Protein AF-A0A2V2EPL1-F1 (afdb_monomer_lite)

Secondary structure (DSSP, 8-state):
--HHHHHHHHHHHHHHHHHHHHHHHHS-S-HHHHTS-EEEEEEEEEETTEEEEEEEEEEES---SSS--EEEETTEEEEEEEEETTEEPS-EEEEEESSEEEEEEEETTEEEEEEEEEEE-TTT--EEEEEEEEETTS-EEEEEEEE-

pLDDT: mean 78.73, std 15.81, range [44.53, 96.88]

Foldseek 3Di:
DPVVVVVVVVVVVVVVVVVVVVCVVVPPPPPQVVVVFFKWKDAQDDFPPDTFGMKIKGKAQDDDPPDAQWDDDPNGTIHIWIATPNRTFPHWAWDDDDQKTWIWGDDPNFIKIKIWGWDADPVPRFIKIFMKIHGVVGGIDTDIIGTD

Structure (mmCIF, N/CA/C/O backbone):
data_AF-A0A2V2EPL1-F1
#
_entry.id   AF-A0A2V2EPL1-F1
#
loop_
_atom_site.group_PDB
_atom_site.id
_atom_site.type_symbol
_atom_site.label_atom_id
_atom_site.label_alt_id
_atom_site.label_comp_id
_atom_site.label_asym_id
_atom_site.label_entity_id
_atom_site.label_seq_id
_atom_site.pdbx_PDB_ins_code
_atom_site.Cartn_x
_atom_site.Cartn_y
_atom_site.Cartn_z
_atom_site.occupancy
_atom_site.B_iso_or_equiv
_atom_site.auth_seq_id
_atom_site.auth_comp_id
_atom_site.auth_asym_id
_atom_site.auth_atom_id
_atom_site.pdbx_PDB_model_num
ATOM 1 N N . MET A 1 1 ? -29.013 -9.975 64.234 1.00 47.03 1 MET A N 1
ATOM 2 C CA . MET A 1 1 ? -29.009 -10.992 63.153 1.00 47.03 1 MET A CA 1
ATOM 3 C C . MET A 1 1 ? -28.785 -10.323 61.784 1.00 47.03 1 MET A C 1
ATOM 5 O O . MET A 1 1 ? -29.483 -10.616 60.829 1.00 47.03 1 MET A O 1
ATOM 9 N N . THR A 1 2 ? -27.817 -9.403 61.682 1.00 49.34 2 THR A N 1
ATOM 10 C CA . THR A 1 2 ? -27.674 -8.451 60.553 1.00 49.34 2 THR A CA 1
ATOM 11 C C . THR A 1 2 ? -26.305 -8.515 59.863 1.00 49.34 2 THR A C 1
ATOM 13 O O . THR A 1 2 ? -26.148 -8.047 58.742 1.00 49.34 2 THR A O 1
ATOM 16 N N . THR A 1 3 ? -25.316 -9.173 60.474 1.00 53.31 3 THR A N 1
ATOM 17 C CA . THR A 1 3 ? -23.923 -9.213 59.992 1.00 53.31 3 THR A CA 1
ATOM 18 C C . THR A 1 3 ? -23.697 -10.135 58.790 1.00 53.31 3 THR A C 1
ATOM 20 O O . THR A 1 3 ? -22.770 -9.918 58.014 1.00 53.31 3 THR A O 1
ATOM 23 N N . LYS A 1 4 ? -24.545 -11.155 58.591 1.00 52.12 4 LYS A N 1
ATOM 24 C CA . LYS A 1 4 ? -24.440 -12.073 57.439 1.00 52.12 4 LYS A CA 1
ATOM 25 C C . LYS A 1 4 ? -24.937 -11.462 56.125 1.00 52.12 4 LYS A C 1
ATOM 27 O O . LYS A 1 4 ? -24.502 -11.913 55.070 1.00 52.12 4 LYS A O 1
ATOM 32 N N . LEU A 1 5 ? -25.835 -10.474 56.180 1.00 50.19 5 LEU A N 1
ATOM 33 C CA . LEU A 1 5 ? -26.425 -9.869 54.983 1.00 50.19 5 LEU A CA 1
ATOM 34 C C . LEU A 1 5 ? -25.468 -8.850 54.342 1.00 50.19 5 LEU A C 1
ATOM 36 O O . LEU A 1 5 ? -25.296 -8.875 53.129 1.00 50.19 5 LEU A O 1
ATOM 40 N N . HIS A 1 6 ? -24.778 -8.037 55.154 1.00 54.12 6 HIS A N 1
ATOM 41 C CA . HIS A 1 6 ? -23.769 -7.083 54.668 1.00 54.12 6 HIS A CA 1
ATOM 42 C C . HIS A 1 6 ? -22.579 -7.782 53.995 1.00 54.12 6 HIS A C 1
ATOM 44 O O . HIS A 1 6 ? -22.271 -7.474 52.854 1.00 54.12 6 HIS A O 1
ATOM 50 N N . LYS A 1 7 ? -22.019 -8.839 54.607 1.00 56.53 7 LYS A N 1
ATOM 51 C CA . LYS A 1 7 ? -20.905 -9.599 54.001 1.00 56.53 7 LYS A CA 1
ATOM 52 C C . LYS A 1 7 ? -21.220 -10.187 52.620 1.00 56.53 7 LYS A C 1
ATOM 54 O O . LYS A 1 7 ? -20.322 -10.310 51.793 1.00 56.53 7 LYS A O 1
ATOM 59 N N . LYS A 1 8 ? -22.475 -10.590 52.377 1.00 57.38 8 LYS A N 1
ATOM 60 C CA . LYS A 1 8 ? -22.899 -11.106 51.066 1.00 57.38 8 LYS A CA 1
ATOM 61 C C . LYS A 1 8 ? -23.027 -9.989 50.032 1.00 57.38 8 LYS A C 1
ATOM 63 O O . LYS A 1 8 ? -22.656 -10.209 48.886 1.00 57.38 8 LYS A O 1
ATOM 68 N N . LEU A 1 9 ? -23.521 -8.820 50.441 1.00 57.47 9 LEU A N 1
ATOM 69 C CA . LEU A 1 9 ? -23.645 -7.651 49.573 1.00 57.47 9 LEU A CA 1
ATOM 70 C C . LEU A 1 9 ? -22.262 -7.128 49.151 1.00 57.47 9 LEU A C 1
ATOM 72 O O . LEU A 1 9 ? -22.045 -6.878 47.969 1.00 57.47 9 LEU A O 1
ATOM 76 N N . ASP A 1 10 ? -21.312 -7.090 50.089 1.00 61.72 10 ASP A N 1
ATOM 77 C CA . ASP A 1 10 ? -19.928 -6.674 49.831 1.00 61.72 10 ASP A CA 1
ATOM 78 C C . ASP A 1 10 ? -19.204 -7.643 48.881 1.00 61.72 10 ASP A C 1
ATOM 80 O O . ASP A 1 10 ? -18.504 -7.214 47.967 1.00 61.72 10 ASP A O 1
ATOM 84 N N . CYS A 1 11 ? -19.412 -8.960 49.030 1.00 65.62 11 CYS A N 1
ATOM 85 C CA . CYS A 1 11 ? -18.838 -9.947 48.106 1.00 65.62 11 CYS A CA 1
ATOM 86 C C . CYS A 1 11 ? -19.400 -9.815 46.686 1.00 65.62 11 CYS A C 1
ATOM 88 O O . CYS A 1 11 ? -18.644 -9.897 45.724 1.00 65.62 11 CYS A O 1
ATOM 90 N N . ILE A 1 12 ? -20.712 -9.602 46.544 1.00 71.00 12 ILE A N 1
ATOM 91 C CA . ILE A 1 12 ? -21.348 -9.452 45.228 1.00 71.00 12 ILE A CA 1
ATOM 92 C C . ILE A 1 12 ? -20.861 -8.170 44.545 1.00 71.00 12 ILE A C 1
ATOM 94 O O . ILE A 1 12 ? -20.553 -8.198 43.355 1.00 71.00 12 ILE A O 1
ATOM 98 N N . LEU A 1 13 ? -20.729 -7.073 45.296 1.00 71.06 13 LEU A N 1
ATOM 99 C CA . LEU A 1 13 ? -20.216 -5.811 44.773 1.00 71.06 13 LEU A CA 1
ATOM 100 C C . LEU A 1 13 ? -18.748 -5.932 44.334 1.00 71.06 13 LEU A C 1
ATOM 102 O O . LEU A 1 13 ? -18.404 -5.479 43.246 1.00 71.06 13 LEU A O 1
ATOM 106 N N . CYS A 1 14 ? -17.902 -6.611 45.115 1.00 68.62 14 CYS A N 1
ATOM 107 C CA . CYS A 1 14 ? -16.516 -6.893 44.732 1.00 68.62 14 CYS A CA 1
ATOM 108 C C . CYS A 1 14 ? -16.419 -7.786 43.486 1.00 68.62 14 CYS A C 1
ATOM 110 O O . CYS A 1 14 ? -15.602 -7.516 42.610 1.00 68.62 14 CYS A O 1
ATOM 112 N N . CYS A 1 15 ? -17.259 -8.819 43.367 1.00 67.88 15 CYS A N 1
ATOM 113 C CA . CYS A 1 15 ? -17.290 -9.666 42.173 1.00 67.88 15 CYS A CA 1
ATOM 114 C C . CYS A 1 15 ? -17.768 -8.901 40.932 1.00 67.88 15 CYS A C 1
ATOM 116 O O . CYS A 1 15 ? -17.203 -9.089 39.860 1.00 67.88 15 CYS A O 1
ATOM 118 N N . LEU A 1 16 ? -18.762 -8.018 41.067 1.00 70.88 16 LEU A N 1
ATOM 119 C CA . LEU A 1 16 ? -19.238 -7.173 39.968 1.00 70.88 16 LEU A CA 1
ATOM 120 C C . LEU A 1 16 ? -18.188 -6.143 39.538 1.00 70.88 16 LEU A C 1
ATOM 122 O O . LEU A 1 16 ? -18.006 -5.940 38.343 1.00 70.88 16 LEU A O 1
ATOM 126 N N . LEU A 1 17 ? -17.461 -5.542 40.483 1.00 71.75 17 LEU A N 1
ATOM 127 C CA . LEU A 1 17 ? -16.357 -4.625 40.184 1.00 71.75 17 LEU A CA 1
ATOM 128 C C . LEU A 1 17 ? -15.178 -5.344 39.523 1.00 71.75 17 LEU A C 1
ATOM 130 O O . LEU A 1 17 ? -14.603 -4.816 38.578 1.00 71.75 17 LEU A O 1
ATOM 134 N N . ALA A 1 18 ? -14.848 -6.559 39.968 1.00 66.75 18 ALA A N 1
ATOM 135 C CA . ALA A 1 18 ? -13.817 -7.378 39.337 1.00 66.75 18 ALA A CA 1
ATOM 136 C C . ALA A 1 18 ? -14.222 -7.806 37.918 1.00 66.75 18 ALA A C 1
ATOM 138 O O . ALA A 1 18 ? -13.402 -7.741 37.009 1.00 66.75 18 ALA A O 1
ATOM 139 N N . LEU A 1 19 ? -15.489 -8.181 37.709 1.00 63.72 19 LEU A N 1
ATOM 140 C CA . LEU A 1 19 ? -16.022 -8.518 36.388 1.00 63.72 19 LEU A CA 1
ATOM 141 C C . LEU A 1 19 ? -16.045 -7.293 35.462 1.00 63.72 19 LEU A C 1
ATOM 143 O O . LEU A 1 19 ? -15.683 -7.406 34.299 1.00 63.72 19 LEU A O 1
ATOM 147 N N . PHE A 1 20 ? -16.417 -6.119 35.978 1.00 60.62 20 PHE A N 1
ATOM 148 C CA . PHE A 1 20 ? -16.382 -4.862 35.231 1.00 60.62 20 PHE A CA 1
ATOM 149 C C . PHE A 1 20 ? -14.945 -4.461 34.876 1.00 60.62 20 PHE A C 1
ATOM 151 O O . PHE A 1 20 ? -14.686 -4.079 33.743 1.00 60.62 20 PHE A O 1
ATOM 158 N N . ALA A 1 21 ? -13.989 -4.622 35.795 1.00 59.91 21 ALA A N 1
ATOM 159 C CA . ALA A 1 21 ? -12.570 -4.404 35.520 1.00 59.91 21 ALA A CA 1
ATOM 160 C C . ALA A 1 21 ? -12.032 -5.389 34.466 1.00 59.91 21 ALA A C 1
ATOM 162 O O . ALA A 1 21 ? -11.339 -4.972 33.545 1.00 59.91 21 ALA A O 1
ATOM 163 N N . LEU A 1 22 ? -12.404 -6.670 34.544 1.00 55.69 22 LEU A N 1
ATOM 164 C CA . LEU A 1 22 ? -12.070 -7.685 33.537 1.00 55.69 22 LEU A CA 1
ATOM 165 C C . LEU A 1 22 ? -12.683 -7.372 32.166 1.00 55.69 22 LEU A C 1
ATOM 167 O O . LEU A 1 22 ? -12.004 -7.520 31.158 1.00 55.69 22 LEU A O 1
ATOM 171 N N . LEU A 1 23 ? -13.927 -6.891 32.116 1.00 53.19 23 LEU A N 1
ATOM 172 C CA . LEU A 1 23 ? -14.591 -6.464 30.878 1.00 53.19 23 LEU A CA 1
ATOM 173 C C . LEU A 1 23 ? -13.958 -5.195 30.286 1.00 53.19 23 LEU A C 1
ATOM 175 O O . LEU A 1 23 ? -13.841 -5.089 29.070 1.00 53.19 23 LEU A O 1
ATOM 179 N N . MET A 1 24 ? -13.505 -4.262 31.128 1.00 53.38 24 MET A N 1
ATOM 180 C CA . MET A 1 24 ? -12.766 -3.067 30.702 1.00 53.38 24 MET A CA 1
ATOM 181 C C . MET A 1 24 ? -11.360 -3.415 30.186 1.00 53.38 24 MET A C 1
ATOM 183 O O . MET A 1 24 ? -10.875 -2.752 29.277 1.00 53.38 24 MET A O 1
ATOM 187 N N . MET A 1 25 ? -10.721 -4.465 30.719 1.00 51.12 25 MET A N 1
ATOM 188 C CA . MET A 1 25 ? -9.417 -4.950 30.239 1.00 51.12 25 MET A CA 1
ATOM 189 C C . MET A 1 25 ? -9.527 -5.845 28.994 1.00 51.12 25 MET A C 1
ATOM 191 O O . MET A 1 25 ? -8.602 -5.885 28.195 1.00 51.12 25 MET A O 1
ATOM 195 N N . ALA A 1 26 ? -10.654 -6.538 28.802 1.00 48.38 26 ALA A N 1
ATOM 196 C CA . ALA A 1 26 ? -10.908 -7.375 27.626 1.00 48.38 26 ALA A CA 1
ATOM 197 C C . ALA A 1 26 ? -11.455 -6.593 26.412 1.00 48.38 26 ALA A C 1
ATOM 199 O O . ALA A 1 26 ? -11.566 -7.154 25.327 1.00 48.38 26 ALA A O 1
ATOM 200 N N . GLY A 1 27 ? -11.833 -5.321 26.591 1.00 46.25 27 GLY A N 1
ATOM 201 C CA . GLY A 1 27 ? -12.607 -4.542 25.614 1.00 46.25 27 GLY A CA 1
ATOM 202 C C . GLY A 1 27 ? -11.857 -3.444 24.854 1.00 46.25 27 GLY A C 1
ATOM 203 O O . GLY A 1 27 ? -12.487 -2.749 24.063 1.00 46.25 27 GLY A O 1
ATOM 204 N N . CYS A 1 28 ? -10.550 -3.283 25.062 1.00 44.53 28 CYS A N 1
ATOM 205 C CA . CYS A 1 28 ? -9.723 -2.348 24.295 1.00 44.53 28 CYS A CA 1
ATOM 206 C C . CYS A 1 28 ? -8.613 -3.101 23.553 1.00 44.53 28 CYS A C 1
ATOM 208 O O . CYS A 1 28 ? -7.435 -2.821 23.750 1.00 44.53 28 CYS A O 1
ATOM 210 N N . LYS A 1 29 ? -8.967 -4.032 22.655 1.00 47.44 29 LYS A N 1
ATOM 211 C CA . LYS A 1 29 ? -8.181 -4.074 21.413 1.00 47.44 29 LYS A CA 1
ATOM 212 C C . LYS A 1 29 ? -8.375 -2.691 20.805 1.00 47.44 29 LYS A C 1
ATOM 214 O O . LYS A 1 29 ? -9.523 -2.262 20.677 1.00 47.44 29 LYS A O 1
ATOM 219 N N . ASP A 1 30 ? -7.291 -1.951 20.589 1.00 52.81 30 ASP A N 1
ATOM 220 C CA . ASP A 1 30 ? -7.364 -0.595 20.051 1.00 52.81 30 ASP A CA 1
ATOM 221 C C . ASP A 1 30 ? -8.280 -0.630 18.825 1.00 52.81 30 ASP A C 1
ATOM 223 O O . ASP A 1 30 ? -7.951 -1.247 17.816 1.00 52.81 30 ASP A O 1
ATOM 227 N N . LYS A 1 31 ? -9.466 -0.017 18.914 1.00 47.94 31 LYS A N 1
ATOM 228 C CA . LYS A 1 31 ? -10.400 0.083 17.779 1.00 47.94 31 LYS A CA 1
ATOM 229 C C . LYS A 1 31 ? -9.727 0.736 16.577 1.00 47.94 31 LYS A C 1
ATOM 231 O O . LYS A 1 31 ? -10.095 0.468 15.442 1.00 47.94 31 LYS A O 1
ATOM 236 N N . GLU A 1 32 ? -8.731 1.579 16.842 1.00 51.09 32 GLU A N 1
ATOM 237 C CA . GLU A 1 32 ? -7.846 2.133 15.829 1.00 51.09 32 GLU A CA 1
ATOM 238 C C . GLU A 1 32 ? -7.152 1.046 15.008 1.00 51.09 32 GLU A C 1
ATOM 240 O O . GLU A 1 32 ? -6.967 1.253 13.820 1.00 51.09 32 GLU A O 1
ATOM 245 N N . LEU A 1 33 ? -6.827 -0.108 15.592 1.00 52.12 33 LEU A N 1
ATOM 246 C CA . LEU A 1 33 ? -6.101 -1.193 14.944 1.00 52.12 33 LEU A CA 1
ATOM 247 C C . LEU A 1 33 ? -6.962 -2.186 14.169 1.00 52.12 33 LEU A C 1
ATOM 249 O O . LEU A 1 33 ? -6.578 -2.622 13.090 1.00 52.12 33 LEU A O 1
ATOM 253 N N . GLU A 1 34 ? -8.146 -2.523 14.674 1.00 51.38 34 GLU A N 1
ATOM 254 C CA . GLU A 1 34 ? -9.078 -3.377 13.922 1.00 51.38 34 GLU A CA 1
ATOM 255 C C . GLU A 1 34 ? -9.595 -2.678 12.653 1.00 51.38 34 GLU A C 1
ATOM 257 O O . GLU A 1 34 ? -9.910 -3.343 11.673 1.00 51.38 34 GLU A O 1
ATOM 262 N N . MET A 1 35 ? -9.608 -1.339 12.625 1.00 52.53 35 MET A N 1
ATOM 263 C CA . MET A 1 35 ? -9.890 -0.548 11.414 1.00 52.53 35 MET A CA 1
ATOM 264 C C . MET A 1 35 ? -8.701 -0.461 10.436 1.00 52.53 35 MET A C 1
ATOM 266 O O . MET A 1 35 ? -8.832 0.109 9.354 1.00 52.53 35 MET A O 1
ATOM 270 N N . ARG A 1 36 ? -7.532 -0.969 10.834 1.00 62.75 36 ARG A N 1
ATOM 271 C CA . ARG A 1 36 ? -6.234 -0.816 10.160 1.00 62.75 36 ARG A CA 1
ATOM 272 C C . ARG A 1 36 ? -5.693 -2.114 9.571 1.00 62.75 36 ARG A C 1
ATOM 274 O O . ARG A 1 36 ? -4.669 -2.085 8.899 1.00 62.75 36 ARG A O 1
ATOM 281 N N . LEU A 1 37 ? -6.366 -3.236 9.799 1.00 75.06 37 LEU A N 1
ATOM 282 C CA . LEU A 1 37 ? -6.134 -4.459 9.043 1.00 75.06 37 LEU A CA 1
ATOM 283 C C . LEU A 1 37 ? -7.028 -4.432 7.816 1.00 75.06 37 LEU A C 1
ATOM 285 O O . LEU A 1 37 ? -8.223 -4.157 7.907 1.00 75.06 37 LEU A O 1
ATOM 289 N N . GLY A 1 38 ? -6.443 -4.697 6.662 1.00 82.19 38 GLY A N 1
ATOM 290 C CA . GLY A 1 38 ? -7.175 -4.616 5.415 1.00 82.19 38 GLY A CA 1
ATOM 291 C C . GLY A 1 38 ? -6.255 -4.552 4.219 1.00 82.19 38 GLY A C 1
ATOM 292 O O . GLY A 1 38 ? -5.030 -4.503 4.344 1.00 82.19 38 GLY A O 1
ATOM 293 N N . THR A 1 39 ? -6.890 -4.557 3.058 1.00 89.69 39 THR A N 1
ATOM 294 C CA . THR A 1 39 ? -6.246 -4.367 1.767 1.00 89.69 39 THR A CA 1
ATOM 295 C C . THR A 1 39 ? -6.793 -3.090 1.161 1.00 89.69 39 THR A C 1
ATOM 297 O O . THR A 1 39 ? -8.006 -2.922 1.054 1.00 89.69 39 THR A O 1
ATOM 300 N N . TRP A 1 40 ? -5.898 -2.213 0.731 1.00 92.38 40 TRP A N 1
ATOM 301 C CA . TRP A 1 40 ? -6.232 -1.029 -0.042 1.00 92.38 40 TRP A CA 1
ATOM 302 C C . TRP A 1 40 ? -5.780 -1.218 -1.471 1.00 92.38 40 TRP A C 1
ATOM 304 O O . TRP A 1 40 ? -4.698 -1.753 -1.715 1.00 92.38 40 TRP A O 1
ATOM 314 N N . THR A 1 41 ? -6.599 -0.765 -2.415 1.00 95.25 41 THR A N 1
ATOM 315 C CA . THR A 1 41 ? -6.299 -0.920 -3.839 1.00 95.25 41 THR A CA 1
ATOM 316 C C . THR A 1 41 ? -6.419 0.396 -4.589 1.00 95.25 41 THR A C 1
ATOM 318 O O . THR A 1 41 ? -7.258 1.236 -4.263 1.00 95.25 41 THR A O 1
ATOM 321 N N . ALA A 1 42 ? -5.560 0.571 -5.589 1.00 96.25 42 ALA A N 1
ATOM 322 C CA . ALA A 1 42 ? -5.655 1.639 -6.571 1.00 96.25 42 ALA A CA 1
ATOM 323 C C . ALA A 1 42 ? -5.222 1.126 -7.947 1.00 96.25 42 ALA A C 1
ATOM 325 O O . ALA A 1 42 ? -4.422 0.195 -8.064 1.00 96.25 42 ALA A O 1
ATOM 326 N N . GLU A 1 43 ? -5.760 1.745 -8.991 1.00 96.38 43 GLU A N 1
ATOM 327 C CA . GLU A 1 43 ? -5.547 1.349 -10.381 1.00 96.38 43 GLU A CA 1
ATOM 328 C C . GLU A 1 43 ? -5.054 2.532 -11.217 1.00 96.38 43 GLU A C 1
ATOM 330 O O . GLU A 1 43 ? -5.287 3.692 -10.872 1.00 96.38 43 GLU A O 1
ATOM 335 N N . ASN A 1 44 ? -4.418 2.233 -12.352 1.00 95.75 44 ASN A N 1
ATOM 336 C CA . ASN A 1 44 ? -3.970 3.223 -13.339 1.00 95.75 44 ASN A CA 1
ATOM 337 C C . ASN A 1 44 ? -3.034 4.300 -12.749 1.00 95.75 44 ASN A C 1
ATOM 339 O O . ASN A 1 44 ? -3.183 5.501 -13.003 1.00 95.75 44 ASN A O 1
ATOM 343 N N . ILE A 1 45 ? -2.055 3.873 -11.953 1.00 95.62 45 ILE A N 1
ATOM 344 C CA . ILE A 1 45 ? -1.064 4.748 -11.320 1.00 95.62 45 ILE A CA 1
ATOM 345 C C . ILE A 1 45 ? 0.081 5.003 -12.307 1.00 95.62 45 ILE A C 1
ATOM 347 O O . ILE A 1 45 ? 0.625 4.072 -12.897 1.00 95.62 45 ILE A O 1
ATOM 351 N N . HIS A 1 46 ? 0.468 6.269 -12.456 1.00 94.00 46 HIS A N 1
ATOM 352 C CA . HIS A 1 46 ? 1.546 6.692 -13.349 1.00 94.00 46 HIS A CA 1
ATOM 353 C C . HIS A 1 46 ? 2.576 7.482 -12.539 1.00 94.00 46 HIS A C 1
ATOM 355 O O . HIS A 1 46 ? 2.271 8.577 -12.088 1.00 94.00 46 HIS A O 1
ATOM 361 N N . VAL A 1 47 ? 3.780 6.950 -12.322 1.00 92.06 47 VAL A N 1
ATOM 362 C CA . VAL A 1 47 ? 4.857 7.659 -11.603 1.00 92.06 47 VAL A CA 1
ATOM 363 C C . VAL A 1 47 ? 6.037 7.840 -12.546 1.00 92.06 47 VAL A C 1
ATOM 365 O O . VAL A 1 47 ? 6.772 6.897 -12.826 1.00 92.06 47 VAL A O 1
ATOM 368 N N . GLY A 1 48 ? 6.222 9.053 -13.063 1.00 86.56 48 GLY A N 1
ATOM 369 C CA . GLY A 1 48 ? 7.234 9.307 -14.088 1.00 86.56 48 GLY A CA 1
ATOM 370 C C . GLY A 1 48 ? 6.961 8.489 -15.350 1.00 86.56 48 GLY A C 1
ATOM 371 O O . GLY A 1 48 ? 5.880 8.582 -15.926 1.00 86.56 48 GLY A O 1
ATOM 372 N N . SER A 1 49 ? 7.927 7.672 -15.777 1.00 88.81 49 SER A N 1
ATOM 373 C CA . SER A 1 49 ? 7.776 6.739 -16.908 1.00 88.81 49 SER A CA 1
ATOM 374 C C . SER A 1 49 ? 7.169 5.383 -16.527 1.00 88.81 49 SER A C 1
ATOM 376 O O . SER A 1 49 ? 7.088 4.493 -17.370 1.00 88.81 49 SER A O 1
ATOM 378 N N . THR A 1 50 ? 6.828 5.190 -15.256 1.00 89.50 50 THR A N 1
ATOM 379 C CA . THR A 1 50 ? 6.433 3.899 -14.702 1.00 89.50 50 THR A CA 1
ATOM 380 C C . THR A 1 50 ? 4.913 3.799 -14.647 1.00 89.50 50 THR A C 1
ATOM 382 O O . THR A 1 50 ? 4.257 4.597 -13.976 1.00 89.50 50 THR A O 1
ATOM 385 N N . GLU A 1 51 ? 4.356 2.807 -15.341 1.00 93.88 51 GLU A N 1
ATOM 386 C CA . GLU A 1 51 ? 2.916 2.534 -15.387 1.00 93.88 51 GLU A CA 1
ATOM 387 C C . GLU A 1 51 ? 2.574 1.314 -14.524 1.00 93.88 51 GLU A C 1
ATOM 389 O O . GLU A 1 51 ? 3.124 0.224 -14.700 1.00 93.88 51 GLU A O 1
ATOM 394 N N . ILE A 1 52 ? 1.646 1.497 -13.587 1.00 95.25 52 ILE A N 1
ATOM 395 C CA . ILE A 1 52 ? 1.144 0.453 -12.695 1.00 95.25 52 ILE A CA 1
ATOM 396 C C . ILE A 1 52 ? -0.356 0.313 -12.938 1.00 95.25 52 ILE A C 1
ATOM 398 O O . ILE A 1 52 ? -1.140 1.219 -12.645 1.00 95.25 52 ILE A O 1
ATOM 402 N N . ALA A 1 53 ? -0.764 -0.841 -13.467 1.00 96.88 53 ALA A N 1
ATOM 403 C CA . ALA A 1 53 ? -2.169 -1.122 -13.728 1.00 96.88 53 ALA A CA 1
ATOM 404 C C . ALA A 1 53 ? -2.943 -1.280 -12.416 1.00 96.88 53 ALA A C 1
ATOM 406 O O . ALA A 1 53 ? -4.039 -0.739 -12.291 1.00 96.88 53 ALA A O 1
ATOM 407 N N . LYS A 1 54 ? -2.353 -1.971 -11.433 1.00 96.56 54 LYS A N 1
ATOM 408 C CA . LYS A 1 54 ? -2.949 -2.180 -10.113 1.00 96.56 54 LYS A CA 1
ATOM 409 C C . LYS A 1 54 ? -1.885 -2.223 -9.020 1.00 96.56 54 LYS A C 1
ATOM 411 O O . LYS A 1 54 ? -0.892 -2.934 -9.156 1.00 96.56 54 LYS A O 1
ATOM 416 N N . LEU A 1 55 ? -2.136 -1.507 -7.932 1.00 96.75 55 LEU A N 1
ATOM 417 C CA . LEU A 1 55 ? -1.383 -1.560 -6.684 1.00 96.75 55 LEU A CA 1
ATOM 418 C C . LEU A 1 55 ? -2.314 -2.029 -5.568 1.00 96.75 55 LEU A C 1
ATOM 420 O O . LEU A 1 55 ? -3.406 -1.482 -5.402 1.00 96.75 55 LEU A O 1
ATOM 424 N N . GLU A 1 56 ? -1.862 -3.001 -4.786 1.00 95.44 56 GLU A N 1
ATOM 425 C CA . GLU A 1 56 ? -2.511 -3.418 -3.548 1.00 95.44 56 GLU A CA 1
ATOM 426 C C . GLU A 1 56 ? -1.515 -3.303 -2.397 1.00 95.44 56 GLU A C 1
ATOM 428 O O . GLU A 1 56 ? -0.360 -3.708 -2.512 1.00 95.44 56 GLU A O 1
ATOM 433 N N . VAL A 1 57 ? -1.971 -2.743 -1.284 1.00 92.25 57 VAL A N 1
ATOM 434 C CA . VAL A 1 57 ? -1.199 -2.635 -0.047 1.00 92.25 57 VAL A CA 1
ATOM 435 C C . VAL A 1 57 ? -2.035 -3.265 1.050 1.00 92.25 57 VAL A C 1
ATOM 437 O O . VAL A 1 57 ? -3.199 -2.903 1.206 1.00 92.25 57 VAL A O 1
ATOM 440 N N . SER A 1 58 ? -1.479 -4.231 1.775 1.00 88.62 58 SER A N 1
ATOM 441 C CA . SER A 1 58 ? -2.203 -4.966 2.814 1.00 88.62 58 SER A CA 1
ATOM 442 C C . SER A 1 58 ? -1.428 -5.015 4.115 1.00 88.62 58 SER A C 1
ATOM 444 O O . SER A 1 58 ? -0.218 -5.217 4.103 1.00 88.62 58 SER A O 1
ATOM 446 N N . ILE A 1 59 ? -2.140 -4.891 5.231 1.00 84.12 59 ILE A N 1
ATOM 447 C CA . ILE A 1 59 ? -1.591 -5.137 6.566 1.00 84.12 59 ILE A CA 1
ATOM 448 C C . ILE A 1 59 ? -2.187 -6.450 7.059 1.00 84.12 59 ILE A C 1
ATOM 450 O O . ILE A 1 59 ? -3.406 -6.568 7.201 1.00 84.12 59 ILE A O 1
ATOM 454 N N . LEU A 1 60 ? -1.321 -7.440 7.250 1.00 82.25 60 LEU A N 1
ATOM 455 C CA . LEU A 1 60 ? -1.680 -8.834 7.479 1.00 82.25 60 LEU A CA 1
ATOM 456 C C . LEU A 1 60 ? -1.244 -9.287 8.875 1.00 82.25 60 LEU A C 1
ATOM 458 O O . LEU A 1 60 ? -0.179 -8.910 9.361 1.00 82.25 60 LEU A O 1
ATOM 462 N N . ASP A 1 61 ? -2.079 -10.109 9.505 1.00 80.62 61 ASP A N 1
ATOM 463 C CA . ASP A 1 61 ? -1.868 -10.700 10.837 1.00 80.62 61 ASP A CA 1
ATOM 464 C C . ASP A 1 61 ? -1.134 -12.054 10.731 1.00 80.62 61 ASP A C 1
ATOM 466 O O . ASP A 1 61 ? -1.597 -13.081 11.223 1.00 80.62 61 ASP A O 1
ATOM 470 N N . ASP A 1 62 ? -0.043 -12.084 9.956 1.00 77.88 62 ASP A N 1
ATOM 471 C CA . ASP A 1 62 ? 0.719 -13.300 9.625 1.00 77.88 62 ASP A CA 1
ATOM 472 C C . ASP A 1 62 ? 2.246 -13.103 9.653 1.00 77.88 62 ASP A C 1
ATOM 474 O O . ASP A 1 62 ? 2.981 -13.896 9.063 1.00 77.88 62 ASP A O 1
ATOM 478 N N . ALA A 1 63 ? 2.735 -12.060 10.332 1.00 75.56 63 ALA A N 1
ATOM 479 C CA . ALA A 1 63 ? 4.166 -11.776 10.406 1.00 75.56 63 ALA A CA 1
ATOM 480 C C . ALA A 1 63 ? 4.956 -12.951 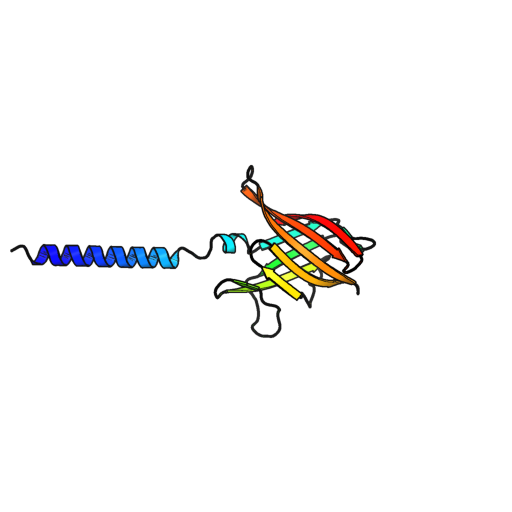10.997 1.00 75.56 63 ALA A C 1
ATOM 482 O O . ALA A 1 63 ? 4.638 -13.446 12.082 1.00 75.56 63 ALA A O 1
ATOM 483 N N . SER A 1 64 ? 6.016 -13.367 10.300 1.00 68.00 64 SER A N 1
ATOM 484 C CA . SER A 1 64 ? 6.915 -14.411 10.783 1.00 68.00 64 SER A CA 1
ATOM 485 C C . SER A 1 64 ? 7.986 -13.841 11.729 1.00 68.00 64 SER A C 1
ATOM 487 O O . SER A 1 64 ? 8.310 -12.650 11.708 1.00 68.00 64 SER A O 1
ATOM 489 N N . ASP A 1 65 ? 8.539 -14.685 12.604 1.00 58.00 65 ASP A N 1
ATOM 490 C CA . ASP A 1 65 ? 9.621 -14.297 13.525 1.00 58.00 65 ASP A CA 1
ATOM 491 C C . ASP A 1 65 ? 10.994 -14.187 12.829 1.00 58.00 65 ASP A C 1
ATOM 493 O O . ASP A 1 65 ? 11.952 -13.682 13.420 1.00 58.00 65 ASP A O 1
ATOM 497 N N . GLU A 1 66 ? 11.106 -14.637 11.575 1.00 56.31 66 GLU A N 1
ATOM 498 C CA . GLU A 1 66 ? 12.360 -14.726 10.830 1.00 56.31 66 GLU A CA 1
ATOM 499 C C . GLU A 1 66 ? 12.338 -13.814 9.594 1.00 56.31 66 GLU A C 1
ATOM 501 O O . GLU A 1 66 ? 11.855 -14.192 8.536 1.00 56.31 66 GLU A O 1
ATOM 506 N N . GLY A 1 67 ? 12.939 -12.626 9.705 1.00 57.34 67 GLY A N 1
ATOM 507 C CA . GLY A 1 67 ? 13.425 -11.868 8.543 1.00 57.34 67 GLY A CA 1
ATOM 508 C C . GLY A 1 67 ? 12.491 -10.826 7.926 1.00 57.34 67 GLY A C 1
ATOM 509 O O . GLY A 1 67 ? 12.981 -10.024 7.138 1.00 57.34 67 GLY A O 1
ATOM 510 N N . ASP A 1 68 ? 11.216 -10.770 8.307 1.00 60.41 68 ASP A N 1
ATOM 511 C CA . ASP A 1 68 ? 10.310 -9.724 7.820 1.00 60.41 68 ASP A CA 1
ATOM 512 C C . ASP A 1 68 ? 10.516 -8.409 8.595 1.00 60.41 68 ASP A C 1
ATOM 514 O O . ASP A 1 68 ? 10.665 -8.408 9.822 1.00 60.41 68 ASP A O 1
ATOM 518 N N . ASP A 1 69 ? 10.474 -7.267 7.903 1.00 66.25 69 ASP A N 1
ATOM 519 C CA . ASP A 1 69 ? 10.295 -5.970 8.560 1.00 66.25 69 ASP A CA 1
ATOM 520 C C . ASP A 1 69 ? 8.872 -5.919 9.140 1.00 66.25 69 ASP A C 1
ATOM 522 O O . ASP A 1 69 ? 7.881 -5.650 8.456 1.00 66.25 69 ASP A O 1
ATOM 526 N N . VAL A 1 70 ? 8.767 -6.259 10.426 1.00 73.94 70 VAL A N 1
ATOM 527 C CA . VAL A 1 70 ? 7.489 -6.404 11.127 1.00 73.94 70 VAL A CA 1
ATOM 528 C C . VAL A 1 70 ? 6.987 -5.061 11.651 1.00 73.94 70 VAL A C 1
ATOM 530 O O . VAL A 1 70 ? 7.684 -4.322 12.350 1.00 73.94 70 VAL A O 1
ATOM 533 N N . LEU A 1 71 ? 5.713 -4.793 11.388 1.00 74.81 71 LEU A N 1
ATOM 534 C CA . LEU A 1 71 ? 4.939 -3.734 12.014 1.00 74.81 71 LEU A CA 1
ATOM 535 C C . LEU A 1 71 ? 4.582 -4.134 13.449 1.00 74.81 71 LEU A C 1
ATOM 537 O O . LEU A 1 71 ? 3.814 -5.070 13.663 1.00 74.81 71 LEU A O 1
ATOM 541 N N . LEU A 1 72 ? 5.115 -3.416 14.437 1.00 72.56 72 LEU A N 1
ATOM 542 C CA . LEU A 1 72 ? 4.772 -3.625 15.845 1.00 72.56 72 LEU A CA 1
ATOM 543 C C . LEU A 1 72 ? 3.671 -2.669 16.277 1.00 72.56 72 LEU A C 1
ATOM 545 O O . LEU A 1 72 ? 3.834 -1.450 16.177 1.00 72.56 72 LEU A O 1
ATOM 549 N N . VAL A 1 73 ? 2.587 -3.215 16.827 1.00 68.75 73 VAL A N 1
ATOM 550 C CA . VAL A 1 73 ? 1.555 -2.401 17.463 1.00 68.75 73 VAL A CA 1
ATOM 551 C C . VAL A 1 73 ? 1.157 -2.978 18.812 1.00 68.75 73 VAL A C 1
ATOM 553 O O . VAL A 1 73 ? 0.510 -4.018 18.911 1.00 68.75 73 VAL A O 1
ATOM 556 N N . GLY A 1 74 ? 1.548 -2.277 19.876 1.00 71.19 74 GLY A N 1
ATOM 557 C CA . GLY A 1 74 ? 1.477 -2.839 21.218 1.00 71.19 74 GLY A CA 1
ATOM 558 C C . GLY A 1 74 ? 2.375 -4.073 21.303 1.00 71.19 74 GLY A C 1
ATOM 559 O O . GLY A 1 74 ? 3.587 -3.960 21.130 1.00 71.19 74 GLY A O 1
ATOM 560 N N . GLU A 1 75 ? 1.769 -5.232 21.555 1.00 71.94 75 GLU A N 1
ATOM 561 C CA . GLU A 1 75 ? 2.444 -6.538 21.583 1.00 71.94 75 GLU A CA 1
ATOM 562 C C . GLU A 1 75 ? 2.215 -7.356 20.298 1.00 71.94 75 GLU A C 1
ATOM 564 O O . GLU A 1 75 ? 2.859 -8.386 20.107 1.00 71.94 75 GLU A O 1
ATOM 569 N N . GLU A 1 76 ? 1.328 -6.893 19.412 1.00 76.44 76 GLU A N 1
ATOM 570 C CA . GLU A 1 76 ? 0.951 -7.592 18.184 1.00 76.44 76 GLU A CA 1
ATOM 571 C C . GLU A 1 76 ? 1.924 -7.273 17.039 1.00 76.44 76 GLU A C 1
ATOM 573 O O . GLU A 1 76 ? 2.537 -6.196 16.979 1.00 76.44 76 GLU A O 1
ATOM 578 N N . ARG A 1 77 ? 2.060 -8.232 16.121 1.00 77.88 77 ARG A N 1
ATOM 579 C CA . ARG A 1 77 ? 3.016 -8.220 15.009 1.00 77.88 77 ARG A CA 1
ATOM 580 C C . ARG A 1 77 ? 2.264 -8.348 13.691 1.00 77.88 77 ARG A C 1
ATOM 582 O O . ARG A 1 77 ? 1.535 -9.311 13.498 1.00 77.88 77 ARG A O 1
ATOM 589 N N . TYR A 1 78 ? 2.497 -7.419 12.772 1.00 80.25 78 TYR A N 1
ATOM 590 C CA . TYR A 1 78 ? 1.859 -7.408 11.458 1.00 80.25 78 TYR A CA 1
ATOM 591 C C . TYR A 1 78 ? 2.884 -7.354 10.337 1.00 80.25 78 TYR A C 1
ATOM 593 O O . TYR A 1 78 ? 3.994 -6.846 10.502 1.00 80.25 78 TYR A O 1
ATOM 601 N N . ARG A 1 79 ? 2.498 -7.866 9.173 1.00 83.19 79 ARG A N 1
ATOM 602 C CA . ARG A 1 79 ? 3.296 -7.814 7.953 1.00 83.19 79 ARG A CA 1
ATOM 603 C C . ARG A 1 79 ? 2.672 -6.834 6.976 1.00 83.19 79 ARG A C 1
ATOM 605 O O . ARG A 1 79 ? 1.452 -6.805 6.811 1.00 83.19 79 ARG A O 1
ATOM 612 N N . LEU A 1 80 ? 3.514 -6.042 6.322 1.00 86.25 80 LEU A N 1
ATOM 613 C CA . LEU A 1 80 ? 3.098 -5.219 5.198 1.00 86.25 80 LEU A CA 1
ATOM 614 C C . LEU A 1 80 ? 3.331 -5.988 3.898 1.00 86.25 80 LEU A C 1
ATOM 616 O O . LEU A 1 80 ? 4.467 -6.315 3.575 1.00 86.25 80 LEU A O 1
ATOM 620 N N . ALA A 1 81 ? 2.268 -6.236 3.142 1.00 89.50 81 ALA A N 1
ATOM 621 C CA . ALA A 1 81 ? 2.360 -6.811 1.807 1.00 89.50 81 ALA A CA 1
ATOM 622 C C . ALA A 1 81 ? 2.076 -5.735 0.759 1.00 89.50 81 ALA A C 1
ATOM 624 O O . ALA A 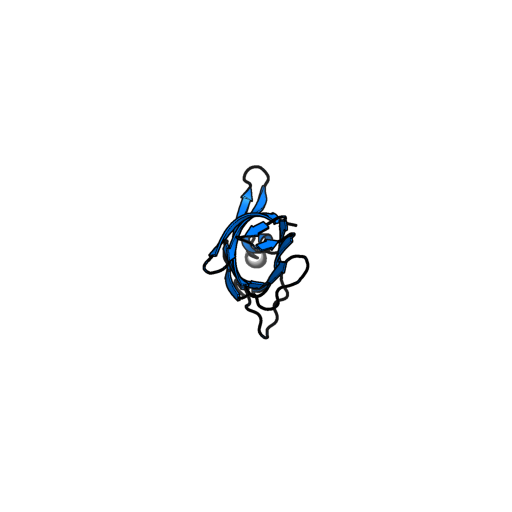1 81 ? 1.054 -5.047 0.822 1.00 89.50 81 ALA A O 1
ATOM 625 N N . VAL A 1 82 ? 2.967 -5.614 -0.220 1.00 92.81 82 VAL A N 1
ATOM 626 C CA . VAL A 1 82 ? 2.776 -4.767 -1.399 1.00 92.81 82 VAL A CA 1
ATOM 627 C C . VAL A 1 82 ? 2.678 -5.680 -2.610 1.00 92.81 82 VAL A C 1
ATOM 629 O O . VAL A 1 82 ? 3.533 -6.536 -2.812 1.00 92.81 82 VAL A O 1
ATOM 632 N N . VAL A 1 83 ? 1.637 -5.501 -3.417 1.00 95.44 83 VAL A N 1
ATOM 633 C CA . VAL A 1 83 ? 1.406 -6.272 -4.640 1.00 95.44 83 VAL A CA 1
ATOM 634 C C . VAL A 1 83 ? 1.247 -5.305 -5.803 1.00 95.44 83 VAL A C 1
ATOM 636 O O . VAL A 1 83 ? 0.373 -4.437 -5.782 1.00 95.44 83 VAL A O 1
ATOM 639 N N . ILE A 1 84 ? 2.067 -5.460 -6.839 1.00 96.31 84 ILE A N 1
ATOM 640 C CA . ILE A 1 84 ? 2.007 -4.642 -8.054 1.00 96.31 84 ILE A CA 1
ATOM 641 C C . ILE A 1 84 ? 1.672 -5.542 -9.233 1.00 96.31 84 ILE A C 1
ATOM 643 O O . ILE A 1 84 ? 2.364 -6.515 -9.506 1.00 96.31 84 ILE A O 1
ATOM 647 N N . ASN A 1 85 ? 0.589 -5.227 -9.943 1.00 95.69 85 ASN A N 1
ATOM 648 C CA . ASN A 1 85 ? 0.094 -6.001 -11.085 1.00 95.69 85 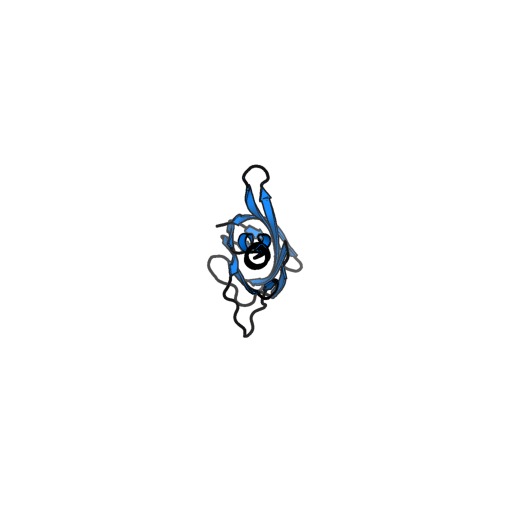ASN A CA 1
ATOM 649 C C . ASN A 1 85 ? -0.084 -7.508 -10.784 1.00 95.69 85 ASN A C 1
ATOM 651 O O . ASN A 1 85 ? 0.035 -8.344 -11.677 1.00 95.69 85 ASN A O 1
ATOM 655 N N . GLY A 1 86 ? -0.397 -7.846 -9.528 1.00 94.50 86 GLY A N 1
ATOM 656 C CA . GLY A 1 86 ? -0.580 -9.223 -9.059 1.00 94.50 86 GLY A CA 1
ATOM 657 C C . GLY A 1 86 ? 0.696 -9.930 -8.591 1.00 94.50 86 GLY A C 1
ATOM 658 O O . GLY A 1 86 ? 0.612 -11.082 -8.177 1.00 94.50 86 GLY A O 1
ATOM 659 N N . GLU A 1 87 ? 1.850 -9.265 -8.632 1.00 95.12 87 GLU A N 1
ATOM 660 C CA . GLU A 1 87 ? 3.117 -9.777 -8.110 1.00 95.12 87 GLU A CA 1
ATOM 661 C C . GLU A 1 87 ? 3.402 -9.189 -6.726 1.00 95.12 87 GLU A C 1
ATOM 663 O O . GLU A 1 87 ? 3.441 -7.968 -6.563 1.00 95.12 87 GLU A O 1
ATOM 668 N N . GLU A 1 88 ? 3.571 -10.056 -5.727 1.00 93.19 88 GLU A N 1
ATOM 669 C CA . GLU A 1 88 ? 3.960 -9.648 -4.378 1.00 93.19 88 GLU A CA 1
ATOM 670 C C . GLU A 1 88 ? 5.440 -9.272 -4.341 1.00 93.19 88 GLU A C 1
ATOM 672 O O . GLU A 1 88 ? 6.307 -9.987 -4.844 1.00 93.19 88 GLU A O 1
ATOM 677 N N . ILE A 1 89 ? 5.714 -8.123 -3.741 1.00 92.56 89 ILE A N 1
ATOM 678 C CA . ILE A 1 89 ? 7.049 -7.572 -3.598 1.00 92.56 89 ILE A CA 1
ATOM 679 C C . ILE A 1 89 ? 7.734 -8.249 -2.411 1.00 92.56 89 ILE A C 1
ATOM 681 O O . ILE A 1 89 ? 7.248 -8.162 -1.287 1.00 92.56 89 ILE A O 1
ATOM 685 N N . ALA A 1 90 ? 8.854 -8.925 -2.676 1.00 83.62 90 ALA A N 1
ATOM 686 C CA . ALA A 1 90 ? 9.539 -9.753 -1.683 1.00 83.62 90 ALA A CA 1
ATOM 687 C C . ALA A 1 90 ? 10.128 -8.939 -0.520 1.00 83.62 90 ALA A C 1
ATOM 689 O O . ALA A 1 90 ? 9.948 -9.310 0.634 1.00 83.62 90 ALA A O 1
ATOM 690 N N . ASP A 1 91 ? 10.792 -7.823 -0.826 1.00 83.94 91 ASP A N 1
ATOM 691 C CA . ASP A 1 91 ? 11.497 -7.010 0.165 1.00 83.94 91 ASP A CA 1
ATOM 692 C C . ASP A 1 91 ? 10.805 -5.650 0.309 1.00 83.94 91 ASP A C 1
ATOM 694 O O . ASP A 1 91 ? 10.994 -4.738 -0.505 1.00 83.94 91 ASP A O 1
ATOM 698 N N . VAL A 1 92 ? 9.978 -5.523 1.349 1.00 86.31 92 VAL A N 1
ATOM 699 C CA . VAL A 1 92 ? 9.298 -4.274 1.706 1.00 86.31 92 VAL A CA 1
ATOM 700 C C . VAL A 1 92 ? 9.891 -3.739 3.003 1.00 86.31 92 VAL A C 1
ATOM 702 O O . VAL A 1 92 ? 9.626 -4.259 4.081 1.00 86.31 92 VAL A O 1
ATOM 705 N N . GLY A 1 93 ? 10.667 -2.664 2.887 1.00 81.75 93 GLY A N 1
ATOM 706 C CA . GLY A 1 93 ? 11.281 -1.977 4.015 1.00 81.75 93 GLY A CA 1
ATOM 707 C C . GLY A 1 93 ? 10.270 -1.111 4.751 1.00 81.75 93 GLY A C 1
ATOM 708 O O . GLY A 1 93 ? 9.818 -0.102 4.204 1.00 81.75 93 GLY A O 1
ATOM 709 N N . VAL A 1 94 ? 9.902 -1.476 5.977 1.00 75.38 94 VAL A N 1
ATOM 710 C CA . VAL A 1 94 ? 8.855 -0.776 6.737 1.00 75.38 94 VAL A CA 1
ATOM 711 C C . VAL A 1 94 ? 9.458 0.229 7.712 1.00 75.38 94 VAL A C 1
ATOM 713 O O . VAL A 1 94 ? 10.283 -0.117 8.552 1.00 75.38 94 VAL A O 1
ATOM 716 N N . MET A 1 95 ? 9.025 1.492 7.640 1.00 62.72 95 MET A N 1
ATOM 717 C CA . MET A 1 95 ? 9.635 2.559 8.442 1.00 62.72 95 MET A CA 1
ATOM 718 C C . MET A 1 95 ? 8.795 3.019 9.636 1.00 62.72 95 MET A C 1
ATOM 720 O O . MET A 1 95 ? 9.356 3.362 10.677 1.00 62.72 95 MET A O 1
ATOM 724 N N . TYR A 1 96 ? 7.467 3.101 9.504 1.00 63.59 96 TYR A N 1
ATOM 725 C CA . TYR A 1 96 ? 6.619 3.672 10.555 1.00 63.59 96 TYR A CA 1
ATOM 726 C C . TYR A 1 96 ? 5.145 3.313 10.370 1.00 63.59 96 TYR A C 1
ATOM 728 O O . TYR A 1 96 ? 4.648 3.331 9.242 1.00 63.59 96 TYR A O 1
ATOM 736 N N . TYR A 1 97 ? 4.447 3.054 11.483 1.00 61.50 97 TYR A N 1
ATOM 737 C CA . TYR A 1 97 ? 3.000 2.876 11.476 1.00 61.50 97 TYR A CA 1
ATOM 738 C C . TYR A 1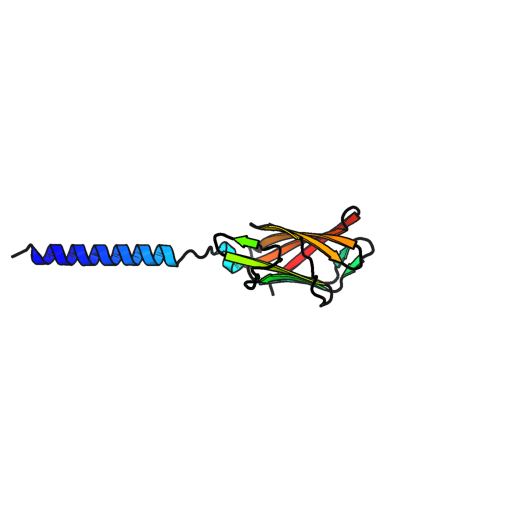 97 ? 2.326 3.418 12.733 1.00 61.50 97 TYR A C 1
ATOM 740 O O . TYR A 1 97 ? 2.398 2.848 13.819 1.00 61.50 97 TYR A O 1
ATOM 748 N N . THR A 1 98 ? 1.633 4.537 12.556 1.00 64.50 98 THR A N 1
ATOM 749 C CA . THR A 1 98 ? 0.532 4.944 13.436 1.00 64.50 98 THR A CA 1
ATOM 750 C C . THR A 1 98 ? -0.705 5.116 12.561 1.00 64.50 98 THR A C 1
ATOM 752 O O . THR A 1 98 ? -1.400 4.144 12.297 1.00 64.50 98 THR A O 1
ATOM 755 N N . ASN A 1 99 ? -0.910 6.307 11.999 1.00 70.69 99 ASN A N 1
ATOM 756 C CA . ASN A 1 99 ? -1.992 6.600 11.042 1.00 70.69 99 ASN A CA 1
ATOM 757 C C . ASN A 1 99 ? -1.466 6.731 9.608 1.00 70.69 99 ASN A C 1
ATOM 759 O O . ASN A 1 99 ? -2.234 6.838 8.651 1.00 70.69 99 ASN A O 1
ATOM 763 N N . THR A 1 100 ? -0.143 6.751 9.491 1.00 77.69 100 THR A N 1
ATOM 764 C CA . THR A 1 100 ? 0.606 6.847 8.253 1.00 77.69 100 THR A CA 1
ATOM 765 C C . THR A 1 100 ? 1.442 5.587 8.122 1.00 77.69 100 THR A C 1
ATOM 767 O O . THR A 1 100 ? 2.105 5.185 9.078 1.00 77.69 100 THR A O 1
ATOM 770 N N . LEU A 1 101 ? 1.375 4.979 6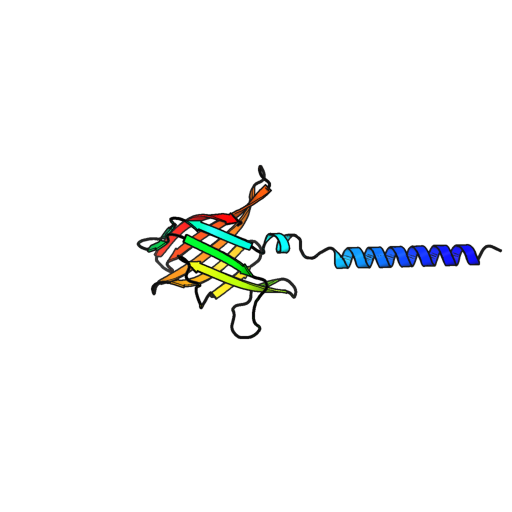.951 1.00 83.12 101 LEU A N 1
ATOM 771 C CA . LEU A 1 101 ? 2.144 3.836 6.515 1.00 83.12 101 LEU A CA 1
ATOM 772 C C . LEU A 1 101 ? 3.239 4.336 5.584 1.00 83.12 101 LEU A C 1
ATOM 774 O O . LEU A 1 101 ? 2.922 4.925 4.557 1.00 83.12 101 LEU A O 1
ATOM 778 N N . ASN A 1 102 ? 4.494 4.067 5.923 1.00 87.00 102 ASN A N 1
ATOM 779 C CA . ASN A 1 102 ? 5.625 4.400 5.065 1.00 87.00 102 ASN A CA 1
ATOM 780 C C . ASN A 1 102 ? 6.452 3.149 4.802 1.00 87.00 102 ASN A C 1
ATOM 782 O O . ASN A 1 102 ? 6.903 2.498 5.753 1.00 87.00 102 ASN A O 1
ATOM 786 N N . CYS A 1 103 ? 6.682 2.848 3.530 1.00 88.56 103 CYS A N 1
ATOM 787 C CA . CYS A 1 103 ? 7.586 1.782 3.142 1.00 88.56 103 CYS A CA 1
ATOM 788 C C . CYS A 1 103 ? 8.392 2.121 1.894 1.00 88.56 103 CYS A C 1
ATOM 790 O O . CYS A 1 103 ? 8.044 3.003 1.106 1.00 88.56 103 CYS A O 1
ATOM 792 N N . THR A 1 104 ? 9.484 1.392 1.725 1.00 92.62 104 THR A N 1
ATOM 793 C CA . THR A 1 104 ? 10.301 1.403 0.517 1.00 92.62 104 THR A CA 1
ATOM 794 C C . THR A 1 104 ? 10.383 0.005 -0.054 1.00 92.62 104 THR A C 1
ATOM 796 O O . THR A 1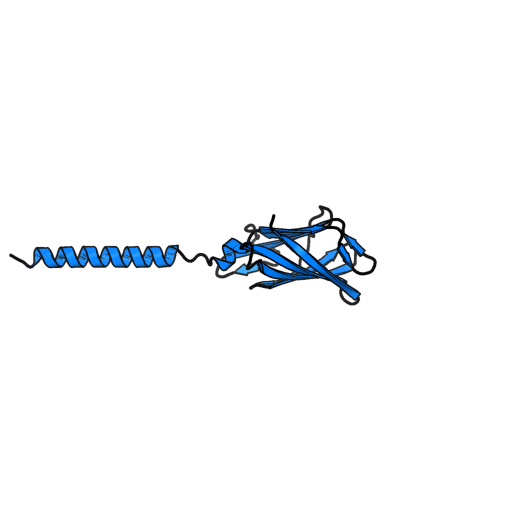 104 ? 10.393 -0.965 0.698 1.00 92.62 104 THR A O 1
ATOM 799 N N . PHE A 1 105 ? 10.466 -0.110 -1.370 1.00 92.25 105 PHE A N 1
ATOM 800 C CA . PHE A 1 105 ? 10.629 -1.401 -2.019 1.00 92.25 105 PHE A CA 1
ATOM 801 C C . PHE A 1 105 ? 11.216 -1.258 -3.418 1.00 92.25 105 PHE A C 1
ATOM 803 O O . PHE A 1 105 ? 11.137 -0.190 -4.027 1.00 92.25 105 PHE A O 1
ATOM 810 N N . SER A 1 106 ? 11.756 -2.351 -3.951 1.00 92.94 106 SER A N 1
ATOM 811 C CA . SER A 1 106 ? 12.269 -2.397 -5.318 1.00 92.94 106 SER A CA 1
ATOM 812 C C . SER A 1 106 ? 11.232 -2.994 -6.267 1.00 92.94 106 SER A C 1
ATOM 814 O O . SER A 1 106 ? 10.698 -4.073 -6.014 1.00 92.94 106 SER A O 1
ATOM 816 N N . TRP A 1 107 ? 10.955 -2.323 -7.386 1.00 92.19 107 TRP A N 1
ATOM 817 C CA . TRP A 1 107 ? 10.116 -2.866 -8.456 1.00 92.19 107 TRP A CA 1
ATOM 818 C C . TRP A 1 107 ? 10.692 -2.510 -9.824 1.00 92.19 107 TRP A C 1
ATOM 820 O O . TRP A 1 107 ? 11.061 -1.365 -10.071 1.00 92.19 107 TRP A O 1
ATOM 830 N N . ASN A 1 108 ? 10.808 -3.495 -10.721 1.00 90.19 108 ASN A N 1
ATOM 831 C CA . ASN A 1 108 ? 11.423 -3.331 -12.048 1.00 90.19 108 ASN A CA 1
ATOM 832 C C . ASN A 1 108 ? 12.808 -2.643 -12.030 1.00 90.19 108 ASN A C 1
ATOM 834 O O . ASN A 1 108 ? 13.162 -1.897 -12.943 1.00 90.19 108 ASN A O 1
ATOM 838 N N . GLY A 1 109 ? 13.606 -2.897 -10.986 1.00 89.81 109 GLY A N 1
ATOM 839 C CA . GLY A 1 109 ? 14.935 -2.300 -10.808 1.00 89.81 109 GLY A CA 1
ATOM 840 C C . GLY A 1 109 ? 14.924 -0.829 -10.379 1.00 89.81 109 GLY A C 1
ATOM 841 O O . GLY A 1 109 ? 15.971 -0.184 -10.414 1.00 89.81 109 GLY A O 1
ATOM 842 N N . GLN A 1 110 ? 13.763 -0.294 -9.996 1.00 91.56 110 GLN A N 1
ATOM 843 C CA . GLN A 1 110 ? 13.613 1.038 -9.424 1.00 91.56 110 GLN A CA 1
ATOM 844 C C . GLN A 1 110 ? 13.326 0.938 -7.930 1.00 91.56 110 GLN A C 1
ATOM 846 O O . GLN A 1 110 ? 12.478 0.161 -7.502 1.00 91.56 110 GLN A O 1
ATOM 851 N N . GLU A 1 111 ? 13.997 1.785 -7.157 1.00 94.00 111 GLU A N 1
ATOM 852 C CA . GLU A 1 111 ? 13.689 1.985 -5.746 1.00 94.00 111 GLU A CA 1
ATOM 853 C C . GLU A 1 111 ? 12.479 2.912 -5.614 1.00 94.00 111 GLU A C 1
ATOM 855 O O . GLU A 1 111 ? 12.476 4.041 -6.116 1.00 94.00 111 GLU A O 1
ATOM 860 N N . MET A 1 112 ? 11.450 2.423 -4.936 1.00 94.50 112 MET A N 1
ATOM 861 C CA . MET A 1 112 ? 10.165 3.082 -4.758 1.00 94.50 112 MET A CA 1
ATOM 862 C C . MET A 1 112 ? 9.963 3.433 -3.287 1.00 94.50 112 MET A C 1
ATOM 864 O O . MET A 1 112 ? 10.394 2.706 -2.394 1.00 94.50 112 MET A O 1
ATOM 868 N N . ALA A 1 113 ? 9.268 4.536 -3.036 1.00 94.44 113 ALA A N 1
ATOM 869 C CA . ALA A 1 113 ? 8.766 4.905 -1.722 1.00 94.44 113 ALA A CA 1
ATOM 870 C C . ALA A 1 113 ? 7.248 5.058 -1.792 1.00 94.44 113 ALA A C 1
ATOM 872 O O . ALA A 1 113 ? 6.727 5.733 -2.686 1.00 94.44 113 ALA A O 1
ATOM 873 N N . PHE A 1 114 ? 6.557 4.437 -0.846 1.00 94.25 114 PHE A N 1
ATOM 874 C CA . PHE A 1 114 ? 5.121 4.541 -0.665 1.00 94.25 114 PHE A CA 1
ATOM 875 C C . PHE A 1 114 ? 4.822 5.173 0.691 1.00 94.25 114 PHE A C 1
ATOM 877 O O . PHE A 1 114 ? 5.366 4.759 1.715 1.00 94.25 114 PHE A O 1
ATOM 884 N N . GLU A 1 115 ? 3.926 6.153 0.684 1.00 93.31 115 GLU A N 1
ATOM 885 C CA . GLU A 1 115 ? 3.408 6.803 1.883 1.00 93.31 115 GLU A CA 1
ATOM 886 C C . GLU A 1 115 ? 1.883 6.806 1.808 1.00 93.31 115 GLU A C 1
ATOM 888 O O . GLU A 1 115 ? 1.314 7.259 0.820 1.00 93.31 115 GLU A O 1
ATOM 893 N N . GLY A 1 116 ? 1.202 6.319 2.837 1.00 90.81 116 GLY A N 1
ATOM 894 C CA . GLY A 1 116 ? -0.253 6.227 2.866 1.00 90.81 116 GLY A CA 1
ATOM 895 C C . GLY A 1 116 ? -0.806 6.681 4.202 1.00 90.81 116 GLY A C 1
ATOM 896 O O . GLY A 1 116 ? -0.427 6.149 5.236 1.00 90.81 116 GLY A O 1
ATOM 897 N N . THR A 1 117 ? -1.716 7.652 4.215 1.00 88.19 117 THR A N 1
ATOM 898 C CA . THR A 1 117 ? -2.400 8.088 5.440 1.00 88.19 117 THR A CA 1
ATOM 899 C C . THR A 1 117 ? -3.850 7.636 5.424 1.00 88.19 117 THR A C 1
ATOM 901 O O . THR A 1 117 ? -4.618 8.015 4.536 1.00 88.19 117 THR A O 1
ATOM 904 N N . LEU A 1 118 ? -4.236 6.855 6.432 1.00 85.06 118 LEU A N 1
ATOM 905 C CA . LEU A 1 118 ? -5.611 6.401 6.596 1.00 85.06 118 LEU A CA 1
ATOM 906 C C . LEU A 1 118 ? -6.508 7.551 7.046 1.00 85.06 118 LEU A C 1
ATOM 908 O O . LEU A 1 118 ? -6.170 8.331 7.940 1.00 85.06 118 LEU A O 1
ATOM 912 N N . LYS A 1 119 ? -7.667 7.655 6.404 1.00 84.88 119 LYS A N 1
ATOM 913 C CA . LYS A 1 119 ? -8.660 8.700 6.632 1.00 84.88 119 LYS A CA 1
ATOM 914 C C . LYS A 1 119 ? -10.056 8.093 6.595 1.00 84.88 119 LYS A C 1
ATOM 916 O O . LYS A 1 119 ? -10.311 7.128 5.884 1.00 84.88 119 LYS A O 1
ATOM 921 N N . GLU A 1 120 ? -10.964 8.700 7.347 1.00 83.94 120 GLU A N 1
ATOM 922 C CA . GLU A 1 120 ? -12.380 8.348 7.359 1.00 83.94 120 GLU A CA 1
ATOM 923 C C . GLU A 1 120 ? -13.195 9.509 6.781 1.00 83.94 120 GLU A C 1
ATOM 925 O O . GLU A 1 120 ? -13.040 10.673 7.174 1.00 83.94 120 GLU A O 1
ATOM 930 N N . SER A 1 121 ? -14.072 9.201 5.830 1.00 80.75 121 SER A N 1
ATOM 931 C CA . SER A 1 121 ? -15.019 10.160 5.276 1.00 80.75 121 SER A CA 1
ATOM 932 C C . SER A 1 121 ? -16.049 10.546 6.331 1.00 80.75 121 SER A C 1
ATOM 934 O O . SER A 1 121 ? -16.827 9.716 6.790 1.00 80.75 121 SER A O 1
ATOM 936 N N . ARG A 1 122 ? -16.136 11.839 6.658 1.00 82.06 122 ARG A N 1
ATOM 937 C CA . ARG A 1 122 ? -17.136 12.349 7.614 1.00 82.06 122 ARG A CA 1
ATOM 938 C C . ARG A 1 122 ? -18.582 12.190 7.142 1.00 82.06 122 ARG A C 1
ATOM 940 O O . ARG A 1 122 ? -19.489 12.226 7.964 1.00 82.06 122 ARG A O 1
ATOM 947 N N . GLU A 1 123 ? -18.796 12.079 5.834 1.00 83.19 123 GLU A N 1
ATOM 948 C CA . GLU A 1 123 ? -20.134 11.998 5.240 1.00 83.19 123 GLU A CA 1
ATOM 949 C C . GLU A 1 123 ? -20.630 10.558 5.127 1.00 83.19 123 GLU A C 1
ATOM 951 O O . GLU A 1 123 ? -21.814 10.297 5.321 1.00 83.19 123 GLU A O 1
ATOM 956 N N . THR A 1 124 ? -19.727 9.627 4.814 1.00 83.94 124 THR A N 1
ATOM 957 C CA . THR A 1 124 ? -20.085 8.234 4.501 1.00 83.94 124 THR A CA 1
ATOM 958 C C . THR A 1 124 ? -19.594 7.228 5.539 1.00 83.94 124 THR A C 1
ATOM 960 O O . THR A 1 124 ? -20.055 6.092 5.531 1.00 83.94 124 THR A O 1
ATOM 963 N N . GLY A 1 125 ? -18.661 7.616 6.415 1.00 80.50 125 GLY A N 1
ATOM 964 C CA . GLY A 1 125 ? -17.938 6.698 7.302 1.00 80.50 125 GLY A CA 1
ATOM 965 C C . GLY A 1 125 ? -16.969 5.769 6.561 1.00 80.50 125 GLY A C 1
ATOM 966 O O . GLY A 1 125 ? -16.398 4.869 7.168 1.00 80.50 125 GLY A O 1
ATOM 967 N N . ALA A 1 126 ? -16.789 5.944 5.246 1.00 82.19 126 ALA A N 1
ATOM 968 C CA . ALA A 1 126 ? -15.890 5.108 4.462 1.00 82.19 126 ALA A CA 1
ATOM 969 C C . ALA A 1 126 ? -14.429 5.390 4.828 1.00 82.19 126 ALA A C 1
ATOM 971 O O . ALA A 1 126 ? -14.009 6.551 4.873 1.00 82.19 126 ALA A O 1
ATOM 972 N N . VAL A 1 127 ? -13.657 4.326 5.041 1.00 82.44 127 VAL A N 1
ATOM 973 C CA . VAL A 1 127 ? -12.212 4.396 5.274 1.00 82.44 127 VAL A CA 1
ATOM 974 C C . VAL A 1 127 ? -11.485 4.318 3.937 1.00 82.44 127 VAL A C 1
ATOM 976 O O . VAL A 1 127 ? -11.763 3.452 3.110 1.00 82.44 127 VAL A O 1
ATOM 979 N N . TYR A 1 128 ? -10.539 5.222 3.732 1.00 87.38 128 TYR A N 1
ATOM 980 C CA . TYR A 1 128 ? -9.707 5.283 2.540 1.00 87.38 128 TYR A CA 1
ATOM 981 C C . TYR A 1 128 ? -8.273 5.643 2.914 1.00 87.38 128 TYR A C 1
ATOM 983 O O . TYR A 1 128 ? -8.006 6.170 3.997 1.00 87.38 128 TYR A O 1
ATOM 991 N N . MET A 1 129 ? -7.345 5.389 1.999 1.00 90.56 129 MET A N 1
ATOM 992 C CA . MET A 1 129 ? -5.953 5.793 2.143 1.00 90.56 129 MET A CA 1
ATOM 993 C C . MET A 1 129 ? -5.641 6.913 1.153 1.00 90.56 129 MET A C 1
ATOM 995 O O . MET A 1 129 ? -5.819 6.751 -0.051 1.00 90.56 129 MET A O 1
ATOM 999 N N . ASP A 1 130 ? -5.191 8.053 1.668 1.00 93.25 130 ASP A N 1
ATOM 1000 C CA . ASP A 1 130 ? -4.565 9.098 0.857 1.00 93.25 130 ASP A CA 1
ATOM 1001 C C . ASP A 1 130 ? -3.099 8.714 0.673 1.00 93.25 130 ASP A C 1
ATOM 1003 O O . ASP A 1 130 ? -2.352 8.671 1.655 1.00 93.25 130 ASP A O 1
ATOM 1007 N N . ALA A 1 131 ? -2.737 8.328 -0.546 1.00 95.38 131 ALA A N 1
ATOM 1008 C CA . ALA A 1 131 ? -1.493 7.646 -0.846 1.00 95.38 131 ALA A CA 1
ATOM 1009 C C . ALA A 1 131 ? -0.616 8.436 -1.818 1.00 95.38 131 ALA A C 1
ATOM 1011 O O . ALA A 1 131 ? -1.084 9.124 -2.727 1.00 95.38 131 ALA A O 1
ATOM 1012 N N . HIS A 1 132 ? 0.687 8.274 -1.646 1.00 96.25 132 HIS A N 1
ATOM 1013 C CA . HIS A 1 132 ? 1.729 8.810 -2.495 1.00 96.25 132 HIS A CA 1
ATOM 1014 C C . HIS A 1 132 ? 2.673 7.676 -2.874 1.00 96.25 132 HIS A C 1
ATOM 1016 O O . HIS A 1 132 ? 3.185 6.970 -2.008 1.00 96.25 132 HIS A O 1
ATOM 1022 N N . LEU A 1 133 ? 2.933 7.522 -4.169 1.00 96.75 133 LEU A N 1
ATOM 1023 C CA . LEU A 1 133 ? 3.968 6.632 -4.678 1.00 96.75 133 LEU A CA 1
ATOM 1024 C C . LEU A 1 133 ? 5.023 7.459 -5.398 1.00 96.75 133 LEU A C 1
ATOM 1026 O O . LEU A 1 133 ? 4.701 8.321 -6.216 1.00 96.75 133 LEU A O 1
ATOM 1030 N N . ARG A 1 134 ? 6.288 7.191 -5.099 1.00 95.75 134 ARG A N 1
ATOM 1031 C CA . ARG A 1 134 ? 7.439 7.927 -5.613 1.00 95.75 134 ARG A CA 1
ATOM 1032 C C . ARG A 1 134 ? 8.508 6.963 -6.106 1.00 95.75 134 ARG A C 1
ATOM 1034 O O . ARG A 1 134 ? 8.797 5.983 -5.431 1.00 95.75 134 ARG A O 1
ATOM 1041 N N . VAL A 1 135 ? 9.169 7.311 -7.207 1.00 94.56 135 VAL A N 1
ATOM 1042 C CA . VAL A 1 135 ? 10.489 6.754 -7.546 1.00 94.56 135 VAL A CA 1
ATOM 1043 C C . VAL A 1 135 ? 11.533 7.530 -6.741 1.00 94.56 135 VAL A C 1
ATOM 1045 O O . VAL A 1 135 ? 11.569 8.762 -6.810 1.00 94.56 135 VAL A O 1
ATOM 1048 N N . ILE A 1 136 ? 12.367 6.865 -5.939 1.00 90.19 136 ILE A N 1
ATOM 1049 C CA . ILE A 1 136 ? 13.361 7.541 -5.091 1.00 90.19 136 ILE A CA 1
ATOM 1050 C C . ILE A 1 136 ? 14.331 8.343 -5.972 1.00 90.19 136 ILE A C 1
ATOM 1052 O O . ILE A 1 136 ? 14.966 7.818 -6.882 1.00 90.19 136 ILE A O 1
ATOM 1056 N N . GLY A 1 137 ? 14.420 9.652 -5.708 1.00 89.19 137 GLY A N 1
ATOM 1057 C CA . GLY A 1 137 ? 15.180 10.600 -6.534 1.00 89.19 137 GLY A CA 1
ATOM 1058 C C . GLY A 1 137 ? 14.460 11.092 -7.799 1.00 89.19 137 GLY A C 1
ATOM 1059 O O . GLY A 1 137 ? 15.062 11.833 -8.572 1.00 89.19 137 GLY A O 1
ATOM 1060 N N . GLY A 1 138 ? 13.194 10.719 -8.001 1.00 90.38 138 GLY A N 1
ATOM 1061 C CA . GLY A 1 138 ? 12.396 11.063 -9.176 1.00 90.38 138 GLY A CA 1
ATOM 1062 C C . GLY A 1 138 ? 10.981 11.544 -8.845 1.00 90.38 138 GLY A C 1
ATOM 1063 O O . GLY A 1 138 ? 10.747 12.225 -7.839 1.00 90.38 138 GLY A O 1
ATOM 1064 N N . ASP A 1 139 ? 10.058 11.209 -9.747 1.00 93.88 139 ASP A N 1
ATOM 1065 C CA . ASP A 1 139 ? 8.671 11.668 -9.743 1.00 93.88 139 ASP A CA 1
ATOM 1066 C C . ASP A 1 139 ? 7.830 11.038 -8.628 1.00 93.88 139 ASP A C 1
ATOM 1068 O O . ASP A 1 139 ? 8.177 10.007 -8.047 1.00 93.88 139 ASP A O 1
ATOM 1072 N N . MET A 1 140 ? 6.694 11.676 -8.346 1.00 95.75 140 MET A N 1
ATOM 1073 C CA . MET A 1 140 ? 5.723 11.254 -7.342 1.00 95.75 140 MET A CA 1
ATOM 1074 C C . MET A 1 140 ? 4.303 11.416 -7.887 1.00 95.75 140 MET A C 1
ATOM 1076 O O . MET A 1 140 ? 3.979 12.453 -8.465 1.00 95.75 140 MET A O 1
ATOM 1080 N N . GLN A 1 141 ? 3.454 10.425 -7.637 1.00 96.12 141 GLN A N 1
ATOM 1081 C CA . GLN A 1 141 ? 2.020 10.451 -7.907 1.00 96.12 141 GLN A CA 1
ATOM 1082 C C . GLN A 1 141 ? 1.263 10.365 -6.584 1.00 96.12 141 GLN A C 1
ATOM 1084 O O . GLN A 1 141 ? 1.559 9.504 -5.758 1.00 96.12 141 GLN A O 1
ATOM 1089 N N . SER A 1 142 ? 0.251 11.213 -6.419 1.00 96.88 142 SER A N 1
ATOM 1090 C CA . SER A 1 142 ? -0.729 11.098 -5.335 1.00 96.88 142 SER A CA 1
ATOM 1091 C C . SER A 1 142 ? -2.011 10.462 -5.858 1.00 96.88 142 SER A C 1
ATOM 1093 O O . SER A 1 142 ? -2.449 10.781 -6.966 1.00 96.88 142 SER A O 1
ATOM 1095 N N . PHE A 1 143 ? -2.626 9.587 -5.074 1.00 96.06 143 PHE A N 1
ATOM 1096 C CA . PHE A 1 143 ? -3.874 8.920 -5.421 1.00 96.06 143 PHE A CA 1
ATOM 1097 C C . PHE A 1 143 ? -4.605 8.449 -4.168 1.00 96.06 143 PHE A C 1
ATOM 1099 O O . PHE A 1 143 ? -4.073 8.421 -3.064 1.00 96.06 143 PHE A O 1
ATOM 1106 N N . MET A 1 144 ? -5.862 8.085 -4.364 1.00 94.38 144 MET A N 1
ATOM 1107 C CA . MET A 1 144 ? -6.720 7.557 -3.319 1.00 94.38 144 MET A CA 1
ATOM 1108 C C . MET A 1 144 ? -6.787 6.046 -3.465 1.00 94.38 144 MET A C 1
ATOM 1110 O O . MET A 1 144 ? -6.967 5.554 -4.578 1.00 94.38 144 MET A O 1
ATOM 1114 N N . MET A 1 145 ? -6.662 5.327 -2.356 1.00 93.81 145 MET A N 1
ATOM 1115 C CA . MET A 1 145 ? -6.891 3.888 -2.323 1.00 93.81 145 MET A CA 1
ATOM 1116 C C . MET A 1 145 ? -8.132 3.573 -1.501 1.00 93.81 145 MET A C 1
ATOM 1118 O O . MET A 1 145 ? -8.329 4.104 -0.403 1.00 93.81 145 MET A O 1
ATOM 1122 N N . GLU A 1 146 ? -8.954 2.681 -2.030 1.00 87.50 146 GLU A N 1
ATOM 1123 C CA . GLU A 1 146 ? -10.181 2.235 -1.381 1.00 87.50 146 GLU A CA 1
ATOM 1124 C C . GLU A 1 146 ? -9.909 0.959 -0.590 1.00 87.50 146 GLU A C 1
ATOM 1126 O O . GLU A 1 146 ? -9.179 0.078 -1.059 1.00 87.50 146 GLU A O 1
ATOM 1131 N N . ALA A 1 147 ? -10.474 0.879 0.617 1.00 86.38 147 ALA A N 1
ATOM 1132 C CA . ALA A 1 147 ? -10.474 -0.354 1.392 1.00 86.38 147 ALA A CA 1
ATOM 1133 C C . ALA A 1 147 ? -11.332 -1.410 0.678 1.00 86.38 147 ALA A C 1
ATOM 1135 O O . ALA A 1 147 ? -12.415 -1.098 0.176 1.00 86.38 147 ALA A O 1
ATOM 1136 N N . LYS A 1 148 ? -10.831 -2.642 0.627 1.00 78.75 148 LYS A N 1
ATOM 1137 C CA . LYS A 1 148 ? -11.500 -3.794 0.018 1.00 78.75 148 LYS A CA 1
ATOM 1138 C C . LYS A 1 148 ? -12.402 -4.539 0.998 1.00 78.75 148 LYS A C 1
ATOM 1140 O O . LYS A 1 148 ? -12.026 -4.640 2.185 1.00 78.75 148 LYS A O 1
#

Radius of gyration: 22.81 Å; chains: 1; bounding box: 44×27×80 Å

Sequence (148 aa):
MTTKLHKKLDCILCCLLALFALLMMAGCKDKELEMRLGTWTAENIHVGSTEIAKLEVSILDDASDEGDDVLLVGEERYRLAVVINGEEIADVGVMYYTNTLNCTFSWNGQEMAFEGTLKESRETGAVYMDAHLRVIGGDMQSFMMEAK